Protein AF-A0A2V7F7T8-F1 (afdb_monomer_lite)

pLDDT: mean 94.72, std 6.36, range [65.44, 98.62]

Secondary structure (DSSP, 8-state):
-BPPSS--HHHIIIIIHHHHHHHHHHHT--GGG---EEEEEEEE-SSHHHHHHHHHHHHHHHHHHHTSGGGHHHHHTTT-TTHHHHHHHHHHTT-HHHHHHHS-HHHHHHHEEEE-TTTHHHHHHHHHTTT-SEEEEE------TT-THHHHHHHHHH-

Sequence (159 aa):
MHVHPFNSPKYLREYVQPAVNDGLRASGRKREDLTYVTSTFVVVGDTEQELAQNRQAVKQQIAFYASTRTYEPVLAAHGWQDLTPALHRKSIEGDWTGMANVITDEMVDTFAVTGTYETIGRKIQERYGGLLDRTSLYQPYQPGLDDPRLPRLIKEFNG

Foldseek 3Di:
DEDELQAFLLCLVPPVVVVVVVVCVVVVHDPVVDFYEYAHEEQEDPDPVSSVVQLLLLLLVNLVVLLDLVCLVRCVSVPRSVSNVVSVVCVVVVVSVVSSVVQDVVNCVRSHFYDYPVCRVVSCCVGQPVRGRYYHHDRSDDPDPPPPVVVVVVVVVVD

Radius of gyration: 17.86 Å; chains: 1; bounding box: 52×37×41 Å

Structure (mmCIF, N/CA/C/O backbone):
data_AF-A0A2V7F7T8-F1
#
_entry.id   AF-A0A2V7F7T8-F1
#
loop_
_atom_site.group_PDB
_atom_site.id
_atom_site.type_symbol
_atom_site.label_atom_id
_atom_site.label_alt_id
_atom_site.label_comp_id
_atom_site.label_asym_id
_atom_site.label_entity_id
_atom_site.label_seq_id
_atom_site.pdbx_PDB_ins_code
_atom_site.Cartn_x
_atom_site.Cartn_y
_atom_site.Cartn_z
_atom_site.occupancy
_atom_site.B_iso_or_equiv
_atom_site.auth_seq_id
_atom_site.auth_comp_id
_atom_site.auth_asym_id
_atom_site.auth_atom_id
_atom_site.pdbx_PDB_model_num
ATOM 1 N N . MET A 1 1 ? -3.797 -3.732 16.905 1.00 93.56 1 MET A N 1
ATOM 2 C CA . MET A 1 1 ? -3.907 -4.749 15.848 1.00 93.56 1 MET A CA 1
ATOM 3 C C . MET A 1 1 ? -3.143 -4.265 14.634 1.00 93.56 1 MET A C 1
ATOM 5 O O . MET A 1 1 ? -3.391 -3.155 14.176 1.00 93.56 1 MET A O 1
ATOM 9 N N . HIS A 1 2 ? -2.201 -5.070 14.154 1.00 96.00 2 HIS A N 1
ATOM 10 C CA . HIS A 1 2 ? -1.493 -4.773 12.916 1.00 96.00 2 HIS A CA 1
ATOM 11 C C . HIS A 1 2 ? -2.343 -5.211 11.717 1.00 96.00 2 HIS A C 1
ATOM 13 O O . HIS A 1 2 ? -2.817 -6.346 11.690 1.00 96.00 2 HIS A O 1
ATOM 19 N N . VAL A 1 3 ? -2.535 -4.318 10.751 1.00 96.50 3 VAL A N 1
ATOM 20 C CA . VAL A 1 3 ? -3.067 -4.628 9.422 1.00 96.50 3 VAL A CA 1
ATOM 21 C C . VAL A 1 3 ? -1.885 -4.679 8.467 1.00 96.50 3 VAL A C 1
ATOM 23 O O . VAL A 1 3 ? -1.005 -3.828 8.531 1.00 96.50 3 VAL A O 1
ATOM 26 N N . HIS A 1 4 ? -1.838 -5.695 7.610 1.00 97.44 4 HIS A N 1
ATOM 27 C CA . HIS A 1 4 ? -0.718 -5.864 6.693 1.00 97.44 4 HIS A CA 1
ATOM 28 C C . HIS A 1 4 ? -0.600 -4.665 5.720 1.00 97.44 4 HIS A C 1
ATOM 30 O O . HIS A 1 4 ? -1.633 -4.201 5.234 1.00 97.44 4 HIS A O 1
ATOM 36 N N . PRO A 1 5 ? 0.621 -4.196 5.379 1.00 97.12 5 PRO A N 1
ATOM 37 C CA . PRO A 1 5 ? 0.855 -3.066 4.467 1.00 97.12 5 PRO A CA 1
ATOM 38 C C . PRO A 1 5 ? 0.137 -3.154 3.124 1.00 97.12 5 PRO A C 1
ATOM 40 O O . PRO A 1 5 ? -0.344 -2.150 2.607 1.00 97.12 5 PRO A O 1
ATOM 43 N N . PHE A 1 6 ? 0.022 -4.367 2.581 1.00 98.06 6 PHE A N 1
ATOM 44 C CA . PHE A 1 6 ? -0.770 -4.625 1.385 1.00 98.06 6 PHE A CA 1
ATOM 45 C C . PHE A 1 6 ? -2.267 -4.644 1.723 1.00 98.06 6 PHE A C 1
ATOM 47 O O . PHE A 1 6 ? -2.871 -5.695 1.933 1.00 98.06 6 PHE A O 1
ATOM 54 N N . ASN A 1 7 ? -2.835 -3.446 1.839 1.00 98.00 7 ASN A N 1
ATOM 55 C CA . ASN A 1 7 ? -4.248 -3.178 2.067 1.00 98.00 7 ASN A CA 1
ATOM 56 C C . ASN A 1 7 ? -4.680 -1.936 1.270 1.00 98.00 7 ASN A C 1
ATOM 58 O O . ASN A 1 7 ? -3.880 -1.294 0.596 1.00 98.00 7 ASN A O 1
ATOM 62 N N . SER A 1 8 ? -5.961 -1.593 1.346 1.00 98.56 8 SER A N 1
ATOM 63 C CA . SER A 1 8 ? -6.508 -0.383 0.734 1.00 98.56 8 SER A CA 1
ATOM 64 C C . SER A 1 8 ? -7.644 0.176 1.593 1.00 98.56 8 SER A C 1
ATOM 66 O O . SER A 1 8 ? -8.264 -0.583 2.344 1.00 98.56 8 SER A O 1
ATOM 68 N N . PRO A 1 9 ? -8.011 1.462 1.441 1.00 98.50 9 PRO A N 1
ATOM 69 C CA . PRO A 1 9 ? -9.160 2.031 2.142 1.00 98.50 9 PRO A CA 1
ATOM 70 C C . PRO A 1 9 ? -10.464 1.250 1.929 1.00 98.50 9 PRO A C 1
ATOM 72 O O . PRO A 1 9 ? -11.240 1.086 2.869 1.00 98.50 9 PRO A O 1
ATOM 75 N N . LYS A 1 10 ? -10.697 0.735 0.712 1.00 98.56 10 LYS A N 1
ATOM 76 C CA . LYS A 1 10 ? -11.865 -0.099 0.394 1.00 98.56 10 LYS A CA 1
ATOM 77 C C . LYS A 1 10 ? -11.848 -1.399 1.200 1.00 98.56 10 LYS A C 1
ATOM 79 O O . LYS A 1 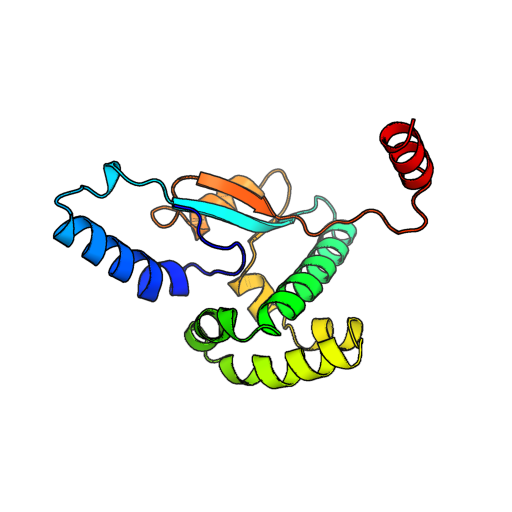10 ? -12.796 -1.669 1.928 1.00 98.56 10 LYS A O 1
ATOM 84 N N . TYR A 1 11 ? -10.740 -2.140 1.150 1.00 98.44 11 TYR A N 1
ATOM 85 C CA . TYR A 1 11 ? -10.593 -3.397 1.888 1.00 98.44 11 TYR A CA 1
ATOM 86 C C . TYR A 1 11 ? -10.717 -3.205 3.411 1.00 98.44 11 TYR A C 1
ATOM 88 O O . TYR A 1 11 ? -11.370 -3.993 4.095 1.00 98.44 11 TYR A O 1
ATOM 96 N N . LEU A 1 12 ? -10.144 -2.120 3.946 1.00 98.31 12 LEU A N 1
ATOM 97 C CA . LEU A 1 12 ? -10.266 -1.773 5.363 1.00 98.31 12 LEU A CA 1
ATOM 98 C C . LEU A 1 12 ? -11.728 -1.561 5.776 1.00 98.31 12 LEU A C 1
ATOM 100 O O . LEU A 1 12 ? -12.158 -2.119 6.784 1.00 98.31 12 LEU A O 1
ATOM 104 N N . ARG A 1 13 ? -12.486 -0.778 5.000 1.00 98.12 13 ARG A N 1
ATOM 105 C CA . ARG A 1 13 ? -13.895 -0.469 5.292 1.00 98.12 13 ARG A CA 1
ATOM 106 C C . ARG A 1 13 ? -14.820 -1.665 5.129 1.00 98.12 13 ARG A C 1
ATOM 108 O O . ARG A 1 13 ? -15.729 -1.831 5.930 1.00 98.12 13 ARG A O 1
ATOM 115 N N . GLU A 1 14 ? -14.617 -2.457 4.083 1.00 98.31 14 GLU A N 1
ATOM 116 C CA . GLU A 1 14 ? -15.580 -3.487 3.677 1.00 98.31 14 GLU A CA 1
ATOM 117 C C . GLU A 1 14 ? -15.316 -4.848 4.327 1.00 98.31 14 GLU A C 1
ATOM 119 O O . GLU A 1 14 ? -16.253 -5.621 4.498 1.00 98.31 14 GLU A O 1
ATOM 124 N N . TYR A 1 15 ? -14.075 -5.135 4.736 1.00 97.62 15 TYR A N 1
ATOM 125 C CA . TYR A 1 15 ? -13.700 -6.452 5.264 1.00 97.62 15 TYR A CA 1
ATOM 126 C C . TYR A 1 15 ? -13.102 -6.376 6.668 1.00 97.62 15 TYR A C 1
ATOM 128 O O . TYR A 1 15 ? -13.562 -7.067 7.577 1.00 97.62 15 TYR A O 1
ATOM 136 N N . VAL A 1 16 ? -12.095 -5.522 6.876 1.00 97.50 16 VAL A N 1
ATOM 137 C CA . VAL A 1 16 ? -11.348 -5.500 8.147 1.00 97.50 16 VAL A CA 1
ATOM 138 C C . VAL A 1 16 ? -12.186 -4.919 9.282 1.00 97.50 16 VAL A C 1
ATOM 140 O O . VAL A 1 16 ? -12.339 -5.556 10.322 1.00 97.50 16 VAL A O 1
ATOM 143 N N . GLN A 1 17 ? -12.737 -3.717 9.102 1.00 96.62 17 GLN A N 1
ATOM 144 C CA . GLN A 1 17 ? -13.504 -3.053 10.154 1.00 96.62 17 GLN A CA 1
ATOM 145 C C . GLN A 1 17 ? -14.768 -3.826 10.555 1.00 96.62 17 GLN A C 1
ATOM 147 O O . GLN A 1 17 ? -14.983 -3.959 11.759 1.00 96.62 17 GLN A O 1
ATOM 152 N N . PRO A 1 18 ? -15.574 -4.383 9.627 1.00 97.38 18 PRO A N 1
ATOM 153 C CA . PRO A 1 18 ? -16.722 -5.205 9.998 1.00 97.38 18 PRO A CA 1
ATOM 154 C C . PRO A 1 18 ? -16.325 -6.413 10.852 1.00 97.38 18 PRO A C 1
ATOM 156 O O . PRO A 1 18 ? -16.854 -6.575 11.949 1.00 97.38 18 PRO A O 1
ATOM 159 N N . ALA A 1 19 ? -15.319 -7.185 10.425 1.00 97.31 19 ALA A N 1
ATOM 160 C CA . ALA A 1 19 ? -14.860 -8.359 11.169 1.00 97.31 19 ALA A CA 1
ATOM 161 C C . ALA A 1 19 ? -14.355 -8.002 12.578 1.00 97.31 19 ALA A C 1
ATOM 163 O O . ALA A 1 19 ? -14.637 -8.695 13.557 1.00 97.31 19 ALA A O 1
ATOM 164 N N . VAL A 1 20 ? -13.636 -6.887 12.710 1.00 97.12 20 VAL A N 1
ATOM 165 C CA . VAL A 1 20 ? -13.176 -6.412 14.017 1.00 97.12 20 VAL A CA 1
ATOM 166 C C . VAL A 1 20 ? -14.328 -5.913 14.879 1.00 97.12 20 VAL A C 1
ATOM 168 O O . VAL A 1 20 ? -14.358 -6.208 16.072 1.00 97.12 20 VAL A O 1
ATOM 171 N N . ASN A 1 21 ? -15.285 -5.185 14.305 1.00 95.94 21 ASN A N 1
ATOM 172 C CA . ASN A 1 21 ? -16.458 -4.709 15.032 1.00 95.94 21 ASN A CA 1
ATOM 173 C C . ASN A 1 21 ? -17.282 -5.877 15.584 1.00 95.94 21 ASN A C 1
ATOM 175 O O . ASN A 1 21 ? -17.827 -5.767 16.681 1.00 95.94 21 ASN A O 1
ATOM 179 N N . ASP A 1 22 ? -17.357 -6.995 14.865 1.00 97.75 22 ASP A N 1
ATOM 180 C CA . ASP A 1 22 ? -18.011 -8.217 15.339 1.00 97.75 22 ASP A CA 1
ATOM 181 C C . ASP A 1 22 ? -17.277 -8.802 16.551 1.00 97.75 22 ASP A C 1
ATOM 183 O O . ASP A 1 22 ? -17.900 -9.086 17.576 1.00 97.75 22 ASP A O 1
ATOM 187 N N . GLY A 1 23 ? -15.944 -8.882 16.486 1.00 97.31 23 GLY A N 1
ATOM 188 C CA . GLY A 1 23 ? -15.111 -9.309 17.613 1.00 97.31 23 GLY A CA 1
ATOM 189 C C . GLY A 1 23 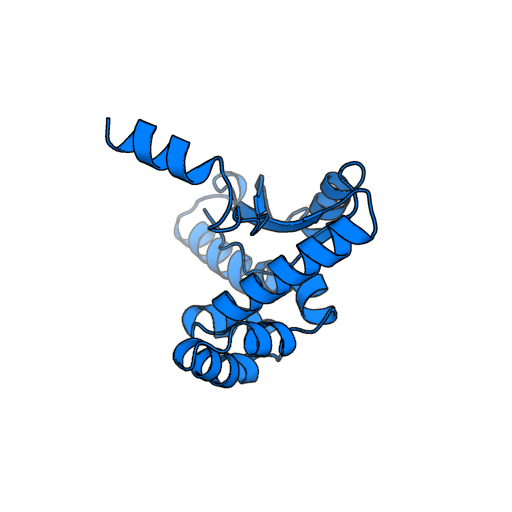? -15.202 -8.380 18.831 1.00 97.31 23 GLY A C 1
ATOM 190 O O . GLY A 1 23 ? -15.248 -8.845 19.972 1.00 97.31 23 GLY A O 1
ATOM 191 N N . LEU A 1 24 ? -15.279 -7.064 18.616 1.00 97.38 24 LEU A N 1
ATOM 192 C CA . LEU A 1 24 ? -15.483 -6.079 19.682 1.00 97.38 24 LEU A CA 1
ATOM 193 C C . LEU A 1 24 ? -16.840 -6.282 20.369 1.00 97.38 24 LEU A C 1
ATOM 195 O O . LEU A 1 24 ? -16.883 -6.389 21.594 1.00 97.38 24 LEU A O 1
ATOM 199 N N . ARG A 1 25 ? -17.927 -6.445 19.597 1.00 97.38 25 ARG A N 1
ATOM 200 C CA . ARG A 1 25 ? -19.263 -6.733 20.153 1.00 97.38 25 ARG A CA 1
ATOM 201 C C . ARG A 1 25 ? -19.282 -8.037 20.945 1.00 97.38 25 ARG A C 1
ATOM 203 O O . ARG A 1 25 ? -19.803 -8.054 22.055 1.00 97.38 25 ARG A O 1
ATOM 210 N N . ALA A 1 26 ? -18.682 -9.100 20.413 1.00 97.88 26 ALA A N 1
ATOM 211 C CA . ALA A 1 26 ? -18.631 -10.400 21.082 1.00 97.88 26 ALA A CA 1
ATOM 212 C C . ALA A 1 26 ? -17.815 -10.376 22.387 1.00 97.88 26 ALA A C 1
ATOM 214 O O . ALA A 1 26 ? -18.113 -11.123 23.313 1.00 97.88 26 ALA A O 1
ATOM 215 N N . SER A 1 27 ? -16.796 -9.516 22.472 1.00 97.56 27 SER A N 1
ATOM 216 C CA . SER A 1 27 ? -15.930 -9.389 23.652 1.00 97.56 27 SER A CA 1
ATOM 217 C C . SER A 1 27 ? -16.367 -8.309 24.647 1.00 97.56 27 SER A C 1
ATOM 219 O O . SER A 1 27 ? -15.737 -8.166 25.692 1.00 97.56 27 SER A O 1
ATOM 221 N N . GLY A 1 28 ? -17.408 -7.527 24.336 1.00 97.25 28 GLY A N 1
ATOM 222 C CA . GLY A 1 28 ? -17.834 -6.380 25.147 1.00 97.25 28 GLY A CA 1
ATOM 223 C C . GLY A 1 28 ? -16.837 -5.211 25.160 1.00 97.25 28 GLY A C 1
ATOM 224 O O . GLY A 1 28 ? -16.989 -4.287 25.958 1.00 97.25 28 GLY A O 1
ATOM 225 N N . ARG A 1 29 ? -15.818 -5.240 24.292 1.00 97.19 29 ARG A N 1
ATOM 226 C CA . ARG A 1 29 ? -14.824 -4.169 24.151 1.00 97.19 29 ARG A CA 1
ATOM 227 C C . ARG A 1 29 ? -15.346 -3.066 23.246 1.00 97.19 29 ARG A C 1
ATOM 229 O O . ARG A 1 29 ? -16.145 -3.296 22.338 1.00 97.19 29 ARG A O 1
ATOM 236 N N . LYS A 1 30 ? -14.843 -1.857 23.451 1.00 95.88 30 LYS A N 1
ATOM 237 C CA . LYS A 1 30 ? -15.170 -0.691 22.636 1.00 95.88 30 LYS A CA 1
ATOM 238 C C . LYS A 1 30 ? -14.131 -0.481 21.540 1.00 95.88 30 LYS A C 1
ATOM 240 O O . LYS A 1 30 ? -12.999 -0.953 21.616 1.00 95.88 30 LYS A O 1
ATOM 245 N N . ARG A 1 31 ? -14.499 0.300 20.522 1.00 94.12 31 ARG A N 1
ATOM 246 C CA . ARG A 1 31 ? -13.593 0.679 19.426 1.00 94.12 31 ARG A CA 1
ATOM 247 C C . ARG A 1 31 ? -12.338 1.407 19.923 1.00 94.12 31 ARG A C 1
ATOM 249 O O . ARG A 1 31 ? -11.271 1.186 19.358 1.00 94.12 31 ARG A O 1
ATOM 256 N N . GLU A 1 32 ? -12.471 2.225 20.965 1.00 94.69 32 GLU A N 1
ATOM 257 C CA . GLU A 1 32 ? -11.378 2.964 21.620 1.00 94.69 32 GLU A CA 1
ATOM 258 C C . GLU A 1 32 ? -10.339 2.056 22.300 1.00 94.69 32 GLU A C 1
ATOM 260 O O . GLU A 1 32 ? -9.181 2.442 22.425 1.00 94.69 32 GLU A O 1
ATOM 265 N N . ASP A 1 33 ? -10.702 0.811 22.630 1.00 95.06 33 ASP A N 1
ATOM 266 C CA . ASP A 1 33 ? -9.788 -0.168 23.231 1.00 95.06 33 ASP A CA 1
ATOM 267 C C . ASP A 1 33 ? -8.849 -0.821 22.202 1.00 95.06 33 ASP A C 1
ATOM 269 O O . ASP A 1 33 ? -8.070 -1.719 22.543 1.00 95.06 33 ASP A O 1
ATOM 273 N N . LEU A 1 34 ? -8.957 -0.451 20.924 1.00 95.38 34 LEU A N 1
ATOM 274 C CA . LEU A 1 34 ? -8.197 -1.034 19.826 1.00 95.38 34 LEU A CA 1
ATOM 275 C C . LEU A 1 34 ? -7.478 0.052 19.026 1.00 95.38 34 LEU A C 1
ATOM 277 O O . LEU A 1 34 ? -8.052 1.073 18.677 1.00 95.38 34 LEU A O 1
ATOM 281 N N . THR A 1 35 ? -6.230 -0.216 18.657 1.00 96.94 35 THR A N 1
ATOM 282 C CA . THR A 1 35 ? -5.461 0.630 17.736 1.00 96.94 35 THR A CA 1
ATOM 283 C C . THR A 1 35 ? -5.191 -0.131 16.443 1.00 96.94 35 THR A C 1
ATOM 285 O O . THR A 1 35 ? -4.520 -1.166 16.484 1.00 96.94 35 THR A O 1
ATOM 288 N N . TYR A 1 36 ? -5.670 0.356 15.302 1.00 97.56 36 TYR A N 1
ATOM 289 C CA . TYR A 1 36 ? -5.248 -0.100 13.978 1.00 97.56 36 TYR A CA 1
ATOM 290 C C . TYR A 1 36 ? -3.905 0.515 13.609 1.00 97.56 36 TYR A C 1
ATOM 292 O O . TYR A 1 36 ? -3.738 1.736 13.638 1.00 97.56 36 TYR A O 1
ATOM 300 N N . VAL A 1 37 ? -2.956 -0.338 13.239 1.00 97.69 37 VAL A N 1
ATOM 301 C CA . VAL A 1 37 ? -1.609 0.072 12.836 1.00 97.69 37 VAL A CA 1
ATOM 302 C C . VAL A 1 37 ? -1.236 -0.634 11.540 1.00 97.69 37 VAL A C 1
ATOM 304 O O . VAL A 1 37 ? -1.464 -1.833 11.428 1.00 97.69 37 VAL A O 1
ATOM 307 N N . THR A 1 38 ? -0.631 0.073 10.592 1.00 97.19 38 THR A N 1
ATOM 308 C CA . THR A 1 38 ? -0.008 -0.517 9.392 1.00 97.19 38 THR A CA 1
ATOM 309 C C . THR A 1 38 ? 1.302 0.204 9.089 1.00 97.19 38 THR A C 1
ATOM 311 O O . THR A 1 38 ? 1.543 1.303 9.588 1.00 97.19 38 THR A O 1
ATOM 314 N N . SER A 1 39 ? 2.119 -0.365 8.214 1.00 96.88 39 SER A N 1
ATOM 315 C CA . SER A 1 39 ? 3.088 0.422 7.449 1.00 96.88 39 SER A CA 1
ATOM 316 C C . SER A 1 39 ? 2.439 0.765 6.107 1.00 96.88 39 SER A C 1
ATOM 318 O O . SER A 1 39 ? 1.999 -0.136 5.399 1.00 96.88 39 SER A O 1
ATOM 320 N N . THR A 1 40 ? 2.290 2.045 5.776 1.00 97.56 40 THR A N 1
ATOM 321 C CA . THR A 1 40 ? 1.620 2.484 4.541 1.00 97.56 40 THR A CA 1
ATOM 322 C C . THR A 1 40 ? 2.617 2.487 3.395 1.00 97.56 40 THR A C 1
ATOM 324 O O . THR A 1 40 ? 3.664 3.122 3.518 1.00 97.56 40 THR A O 1
ATOM 327 N N . PHE A 1 41 ? 2.300 1.832 2.274 1.00 98.00 41 PHE A N 1
ATOM 328 C CA . PHE A 1 41 ? 3.106 1.995 1.067 1.00 98.00 41 PHE A CA 1
ATOM 329 C C . PHE A 1 41 ? 3.133 3.449 0.632 1.00 98.00 41 PHE A C 1
ATOM 331 O O . PHE A 1 41 ? 2.086 4.079 0.461 1.00 98.00 41 PHE A O 1
ATOM 338 N N . VAL A 1 42 ? 4.340 3.964 0.421 1.00 97.25 42 VAL A N 1
ATOM 339 C CA . VAL A 1 42 ? 4.532 5.322 -0.070 1.00 97.25 42 VAL A CA 1
ATOM 340 C C . VAL A 1 42 ? 5.455 5.357 -1.273 1.00 97.25 42 VAL A C 1
ATOM 342 O O . VAL A 1 42 ? 6.516 4.738 -1.290 1.00 97.25 42 VAL A O 1
ATOM 345 N N . VAL A 1 43 ? 5.045 6.139 -2.263 1.00 97.38 43 VAL A N 1
ATOM 346 C CA . VAL A 1 43 ? 5.902 6.628 -3.339 1.00 97.38 43 VAL A CA 1
ATOM 347 C C . VAL A 1 43 ? 6.261 8.061 -2.959 1.00 97.38 43 VAL A C 1
ATOM 349 O O . VAL A 1 43 ? 5.534 9.000 -3.284 1.00 97.38 43 VAL A O 1
ATOM 352 N N . VAL A 1 44 ? 7.326 8.215 -2.172 1.00 95.06 44 VAL A N 1
ATOM 353 C CA . VAL A 1 44 ? 7.752 9.520 -1.652 1.00 95.06 44 VAL A CA 1
ATOM 354 C C . VAL A 1 44 ? 9.027 9.996 -2.335 1.00 95.06 44 VAL A C 1
ATOM 356 O O . VAL A 1 44 ? 9.932 9.197 -2.539 1.00 95.06 44 VAL A O 1
ATOM 359 N N . GLY A 1 45 ? 9.103 11.268 -2.704 1.00 93.12 45 GLY A N 1
ATOM 360 C CA . GLY A 1 45 ? 10.285 11.865 -3.328 1.00 93.12 45 GLY A CA 1
ATOM 361 C C . GLY A 1 45 ? 10.060 13.343 -3.617 1.00 93.12 45 GLY A C 1
ATOM 362 O O . GLY A 1 45 ? 8.929 13.741 -3.896 1.00 93.12 45 GLY A O 1
ATOM 363 N N . ASP A 1 46 ? 11.119 14.143 -3.543 1.00 92.50 46 ASP A N 1
ATOM 364 C CA . ASP A 1 46 ? 11.081 15.589 -3.803 1.00 92.50 46 ASP A CA 1
ATOM 365 C C . ASP A 1 46 ? 11.490 15.923 -5.250 1.00 92.50 46 ASP A C 1
ATOM 367 O O . ASP A 1 46 ? 11.397 17.071 -5.685 1.00 92.50 46 ASP A O 1
ATOM 371 N N . THR A 1 47 ? 11.892 14.910 -6.026 1.00 93.19 47 THR A N 1
ATOM 372 C CA . THR A 1 47 ? 12.167 15.015 -7.466 1.00 93.19 47 THR A CA 1
ATOM 373 C C . THR A 1 47 ? 11.401 13.965 -8.270 1.00 93.19 47 THR A C 1
ATOM 375 O O . THR A 1 47 ? 11.086 12.881 -7.776 1.00 93.19 47 THR A O 1
ATOM 378 N N . GLU A 1 48 ? 11.162 14.243 -9.554 1.00 95.12 48 GLU A N 1
ATOM 379 C CA . GLU A 1 48 ? 10.547 13.277 -10.479 1.00 95.12 48 GLU A CA 1
ATOM 380 C C . GLU A 1 48 ? 11.351 11.974 -10.591 1.00 95.12 48 GLU A C 1
ATOM 382 O O . GLU A 1 48 ? 10.783 10.889 -10.705 1.00 95.12 48 GLU A O 1
ATOM 387 N N . GLN A 1 49 ? 12.681 12.062 -10.506 1.00 93.00 49 GLN A N 1
ATOM 388 C CA . GLN A 1 49 ? 13.550 10.890 -10.534 1.00 93.00 49 GLN A CA 1
ATOM 389 C C . GLN A 1 49 ? 13.324 9.995 -9.309 1.00 93.00 49 GLN A C 1
ATOM 391 O O . GLN A 1 49 ? 13.179 8.781 -9.459 1.00 93.00 49 GLN A O 1
ATOM 396 N N . GLU A 1 50 ? 13.264 10.578 -8.110 1.00 90.62 50 GLU A N 1
ATOM 397 C CA . GLU A 1 50 ? 12.985 9.837 -6.875 1.00 90.62 50 GLU A CA 1
ATOM 398 C C . GLU A 1 50 ? 11.586 9.218 -6.897 1.00 90.62 50 GLU A C 1
ATOM 400 O O . GLU A 1 50 ? 11.418 8.050 -6.544 1.00 90.62 50 GLU A O 1
ATOM 405 N N . LEU A 1 51 ? 10.583 9.970 -7.360 1.00 94.69 51 LEU A N 1
ATOM 406 C CA . LEU A 1 51 ? 9.214 9.474 -7.497 1.00 94.69 51 LEU A CA 1
ATOM 407 C C . LEU A 1 51 ? 9.141 8.293 -8.469 1.00 94.69 51 LEU A C 1
ATOM 409 O O . LEU A 1 51 ? 8.511 7.283 -8.150 1.00 94.69 51 LEU A O 1
ATOM 413 N N . ALA A 1 52 ? 9.813 8.374 -9.619 1.00 94.75 52 ALA A N 1
ATOM 414 C CA . ALA A 1 52 ? 9.861 7.287 -10.594 1.00 94.75 52 ALA A CA 1
ATOM 415 C C . ALA A 1 52 ? 10.546 6.031 -10.027 1.00 94.75 52 ALA A C 1
ATOM 417 O O . ALA A 1 52 ? 10.016 4.923 -10.154 1.00 94.75 52 ALA A O 1
ATOM 418 N N . GLN A 1 53 ? 11.689 6.195 -9.353 1.00 92.62 53 GLN A N 1
ATOM 419 C CA . GLN A 1 53 ? 12.420 5.092 -8.721 1.00 92.62 53 GLN A CA 1
ATOM 420 C C . GLN A 1 53 ? 11.589 4.419 -7.621 1.00 92.62 53 GLN A C 1
ATOM 422 O O . GLN A 1 53 ? 11.420 3.197 -7.623 1.00 92.62 53 GLN A O 1
ATOM 427 N N . ASN A 1 54 ? 11.003 5.208 -6.720 1.00 94.38 54 ASN A N 1
ATOM 428 C CA . ASN A 1 54 ? 10.196 4.681 -5.622 1.00 94.38 54 ASN A CA 1
ATOM 429 C C . ASN A 1 54 ? 8.884 4.065 -6.113 1.00 94.38 54 ASN A C 1
ATOM 431 O O . ASN A 1 54 ? 8.446 3.052 -5.567 1.00 94.38 54 ASN A O 1
ATOM 435 N N . ARG A 1 55 ? 8.282 4.594 -7.186 1.00 96.50 55 ARG A N 1
ATOM 436 C CA . ARG A 1 55 ? 7.106 3.981 -7.819 1.00 96.50 55 ARG A CA 1
ATOM 437 C C . ARG A 1 55 ? 7.433 2.595 -8.350 1.00 96.50 55 ARG A C 1
ATOM 439 O O . ARG A 1 55 ? 6.653 1.670 -8.134 1.00 96.50 55 ARG A O 1
ATOM 446 N N . GLN A 1 56 ? 8.587 2.429 -8.991 1.00 95.25 56 GLN A N 1
ATOM 447 C CA . GLN A 1 56 ? 9.000 1.126 -9.503 1.00 95.25 56 GLN A CA 1
ATOM 448 C C . GLN A 1 56 ? 9.271 0.116 -8.381 1.00 95.25 56 GLN A C 1
ATOM 450 O O . GLN A 1 56 ? 8.842 -1.036 -8.475 1.00 95.25 56 GLN A O 1
ATOM 455 N N . ALA A 1 57 ? 9.910 0.548 -7.292 1.00 94.38 57 ALA A N 1
ATOM 456 C CA . ALA A 1 57 ? 10.118 -0.301 -6.121 1.00 94.38 57 ALA A CA 1
ATOM 457 C C . ALA A 1 57 ? 8.780 -0.725 -5.479 1.00 94.38 57 ALA A C 1
ATOM 459 O O . ALA A 1 57 ? 8.590 -1.888 -5.120 1.00 94.38 57 ALA A O 1
ATOM 460 N N . VAL A 1 58 ? 7.804 0.187 -5.400 1.00 97.12 58 VAL A N 1
ATOM 461 C CA . VAL A 1 58 ? 6.448 -0.128 -4.922 1.00 97.12 58 VAL A CA 1
ATOM 462 C C . VAL A 1 58 ? 5.722 -1.092 -5.865 1.00 97.12 58 VAL A C 1
ATOM 464 O O . VAL A 1 58 ? 5.086 -2.024 -5.374 1.00 97.12 58 VAL A O 1
ATOM 467 N N . LYS A 1 59 ? 5.851 -0.955 -7.195 1.00 97.44 59 LYS A N 1
ATOM 468 C CA . LYS A 1 59 ? 5.299 -1.933 -8.158 1.00 97.44 59 LYS A CA 1
ATOM 469 C C . LYS A 1 59 ? 5.834 -3.337 -7.905 1.00 97.44 59 LYS A C 1
ATOM 471 O O . LYS A 1 59 ? 5.050 -4.279 -7.828 1.00 97.44 59 LYS A O 1
ATOM 476 N N . GLN A 1 60 ? 7.146 -3.475 -7.726 1.00 96.12 60 GLN A N 1
ATOM 477 C CA . GLN A 1 60 ? 7.775 -4.763 -7.416 1.00 96.12 60 GLN A CA 1
ATOM 478 C C . GLN A 1 60 ? 7.238 -5.351 -6.109 1.00 96.12 60 GLN A C 1
ATOM 480 O O . GLN A 1 60 ? 6.856 -6.521 -6.065 1.00 96.12 60 GLN A O 1
ATOM 485 N N . GLN A 1 61 ? 7.134 -4.532 -5.062 1.00 97.31 61 GLN A N 1
ATOM 486 C CA . GLN A 1 61 ? 6.653 -4.988 -3.762 1.00 97.31 61 GLN A CA 1
ATOM 487 C C . GLN A 1 61 ? 5.167 -5.387 -3.780 1.00 97.31 61 GLN A C 1
ATOM 489 O O . GLN A 1 61 ? 4.791 -6.388 -3.165 1.00 97.31 61 GLN A O 1
ATOM 494 N N . ILE A 1 62 ? 4.322 -4.640 -4.500 1.00 98.19 62 ILE A N 1
ATOM 495 C CA . ILE A 1 62 ? 2.917 -5.002 -4.731 1.00 98.19 62 ILE A CA 1
ATOM 496 C C . ILE A 1 62 ? 2.843 -6.323 -5.492 1.00 98.19 62 ILE A C 1
ATOM 498 O O . ILE A 1 62 ? 2.108 -7.210 -5.071 1.00 98.19 62 ILE A O 1
ATOM 502 N N . ALA A 1 63 ? 3.623 -6.485 -6.564 1.00 98.06 63 ALA A N 1
ATOM 503 C CA . ALA A 1 63 ? 3.630 -7.705 -7.365 1.00 98.06 63 ALA A CA 1
ATOM 504 C C . ALA A 1 63 ? 4.012 -8.938 -6.536 1.00 98.06 63 ALA A C 1
ATOM 506 O O . ALA A 1 63 ? 3.383 -9.987 -6.667 1.00 98.06 63 ALA A O 1
ATOM 507 N N . PHE A 1 64 ? 5.000 -8.798 -5.648 1.00 97.12 64 PHE A N 1
ATOM 508 C CA . PHE A 1 64 ? 5.410 -9.849 -4.717 1.00 97.12 64 PHE A CA 1
ATOM 509 C C . PHE A 1 64 ? 4.295 -10.240 -3.738 1.00 97.12 64 PHE A C 1
ATOM 511 O O . PHE A 1 64 ? 4.022 -11.422 -3.542 1.00 97.12 64 PHE A O 1
ATOM 518 N N . TYR A 1 65 ? 3.606 -9.276 -3.122 1.00 98.06 65 TYR A N 1
ATOM 519 C CA . TYR A 1 65 ? 2.489 -9.630 -2.242 1.00 98.06 65 TYR A CA 1
ATOM 520 C C . TYR A 1 65 ? 1.314 -10.214 -3.033 1.00 98.06 65 TYR A C 1
ATOM 522 O O . TYR A 1 65 ? 0.757 -11.238 -2.647 1.00 98.06 65 TYR A O 1
ATOM 530 N N . ALA A 1 66 ? 0.988 -9.639 -4.186 1.00 98.19 66 ALA A N 1
ATOM 531 C CA . ALA A 1 66 ? -0.077 -10.115 -5.060 1.00 98.19 66 ALA A CA 1
ATOM 532 C C . ALA A 1 66 ? 0.179 -11.524 -5.639 1.00 98.19 66 ALA A C 1
ATOM 534 O O . ALA A 1 66 ? -0.777 -12.200 -6.017 1.00 98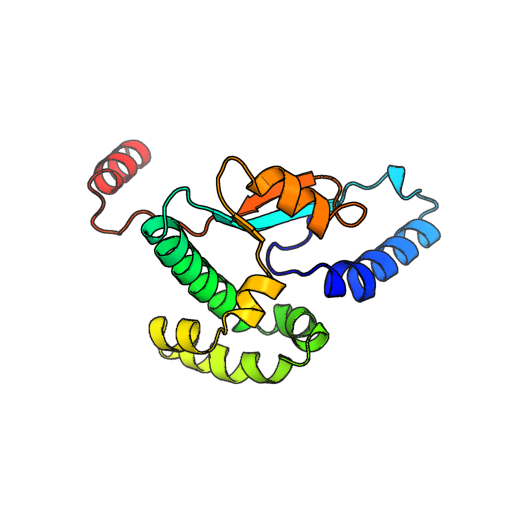.19 66 ALA A O 1
ATOM 535 N N . SER A 1 67 ? 1.427 -12.011 -5.649 1.00 98.06 67 SER A N 1
ATOM 536 C CA . SER A 1 67 ? 1.784 -13.381 -6.053 1.00 98.06 67 SER A CA 1
ATOM 537 C C . SER A 1 67 ? 1.519 -14.444 -4.979 1.00 98.06 67 SER A C 1
ATOM 539 O O . SER A 1 67 ? 1.724 -15.636 -5.225 1.00 98.06 67 SER A O 1
ATOM 541 N N . THR A 1 68 ? 1.089 -14.042 -3.780 1.00 97.25 68 THR A N 1
ATOM 542 C CA . THR A 1 68 ? 0.810 -14.947 -2.660 1.00 97.25 68 THR A CA 1
ATOM 543 C C . THR A 1 68 ? -0.695 -15.062 -2.429 1.00 97.25 68 THR A C 1
ATOM 545 O O . THR A 1 68 ? -1.364 -14.072 -2.137 1.00 97.25 68 THR A O 1
ATOM 548 N N . ARG A 1 69 ? -1.221 -16.295 -2.477 1.00 95.94 69 ARG A N 1
ATOM 549 C CA . ARG A 1 69 ? -2.661 -16.608 -2.368 1.00 95.94 69 ARG A CA 1
ATOM 550 C C . ARG A 1 69 ? -3.365 -15.954 -1.174 1.00 95.94 69 ARG A C 1
ATOM 552 O O . ARG A 1 69 ? -4.518 -15.561 -1.281 1.00 95.94 69 ARG A O 1
ATOM 559 N N . THR A 1 70 ? -2.676 -15.794 -0.046 1.00 96.88 70 THR A N 1
ATOM 560 C CA . THR A 1 70 ? -3.224 -15.151 1.161 1.00 96.88 70 THR A CA 1
ATOM 561 C C . THR A 1 70 ? -3.715 -13.717 0.921 1.00 96.88 70 THR A C 1
ATOM 563 O O . THR A 1 70 ? -4.601 -13.260 1.639 1.00 96.88 70 THR A O 1
ATOM 566 N N . TYR A 1 71 ? -3.182 -13.008 -0.081 1.00 97.81 71 TYR A N 1
ATOM 567 C CA . TYR A 1 71 ? -3.576 -11.631 -0.398 1.00 97.81 71 TYR A CA 1
ATOM 568 C C . TYR A 1 71 ? -4.601 -11.510 -1.529 1.00 97.81 71 TYR A C 1
ATOM 570 O O . TYR A 1 71 ? -5.042 -10.400 -1.824 1.00 97.81 71 TYR A O 1
ATOM 578 N N . GLU A 1 72 ? -5.031 -12.620 -2.128 1.00 97.88 72 GLU A N 1
ATOM 579 C CA . GLU A 1 72 ? -6.068 -12.626 -3.165 1.00 97.88 72 GLU A CA 1
ATOM 580 C C . GLU A 1 72 ? -7.345 -11.869 -2.741 1.00 97.88 72 GLU A C 1
ATOM 582 O O . GLU A 1 72 ? -7.830 -11.076 -3.544 1.00 97.88 72 GLU A O 1
ATOM 587 N N . PRO A 1 73 ? -7.853 -11.957 -1.487 1.00 98.06 73 PRO A N 1
ATOM 588 C CA . PRO A 1 73 ? -9.022 -11.174 -1.070 1.00 98.06 73 PRO A CA 1
ATOM 589 C C . PRO A 1 73 ? -8.832 -9.652 -1.154 1.00 98.06 73 PRO A C 1
ATOM 591 O O . PRO A 1 73 ? -9.791 -8.921 -1.400 1.00 98.06 73 PRO A O 1
ATOM 594 N N . VAL A 1 74 ? -7.600 -9.159 -0.976 1.00 98.44 74 VAL A N 1
ATOM 595 C CA . VAL A 1 74 ? -7.283 -7.726 -1.103 1.00 98.44 74 VAL A CA 1
ATOM 596 C C . VAL A 1 74 ? -7.397 -7.286 -2.561 1.00 98.44 74 VAL A C 1
ATOM 598 O O . VAL A 1 74 ? -7.906 -6.201 -2.827 1.00 98.44 74 VAL A O 1
ATOM 601 N N . LEU A 1 75 ? -6.965 -8.132 -3.499 1.00 98.56 75 LEU A N 1
ATOM 602 C CA . LEU A 1 75 ? -7.112 -7.903 -4.938 1.00 98.56 75 LEU A CA 1
ATOM 603 C C . LEU A 1 75 ? -8.565 -8.065 -5.393 1.00 98.56 75 LEU A C 1
ATOM 605 O O . LEU A 1 75 ? -9.059 -7.251 -6.169 1.00 98.56 75 LEU A O 1
ATOM 609 N N . ALA A 1 76 ? -9.265 -9.078 -4.879 1.00 98.38 76 ALA A N 1
ATOM 610 C CA . ALA A 1 76 ? -10.664 -9.357 -5.183 1.00 98.38 76 ALA A CA 1
ATOM 611 C C . ALA A 1 76 ? -11.581 -8.186 -4.811 1.00 98.38 76 ALA A C 1
ATOM 613 O O . ALA A 1 76 ? -12.518 -7.882 -5.546 1.00 98.38 76 ALA A O 1
ATOM 614 N N . ALA A 1 77 ? -11.268 -7.465 -3.727 1.00 98.50 77 ALA A N 1
ATOM 615 C CA . ALA A 1 77 ? -11.974 -6.238 -3.361 1.00 98.50 77 ALA A CA 1
ATOM 616 C C . ALA A 1 77 ? -11.951 -5.174 -4.477 1.00 98.50 77 ALA A C 1
ATOM 618 O O . ALA A 1 77 ? -12.816 -4.307 -4.496 1.00 98.50 77 ALA A O 1
ATOM 619 N N . HIS A 1 78 ? -11.005 -5.243 -5.416 1.00 98.56 78 HIS A N 1
ATOM 620 C CA . HIS A 1 78 ? -10.889 -4.338 -6.567 1.00 98.56 78 HIS A CA 1
ATOM 621 C C . HIS A 1 78 ? -11.122 -5.036 -7.915 1.00 98.56 78 HIS A C 1
ATOM 623 O O . HIS A 1 78 ? -10.901 -4.432 -8.958 1.00 98.56 78 HIS A O 1
ATOM 629 N N . GLY A 1 79 ? -11.570 -6.297 -7.918 1.00 98.31 79 GLY A N 1
ATOM 630 C CA . GLY A 1 79 ? -11.783 -7.074 -9.144 1.00 98.31 79 GLY A CA 1
ATOM 631 C C . GLY A 1 79 ? -10.497 -7.578 -9.811 1.00 98.31 79 GLY A C 1
ATOM 632 O O . GLY A 1 79 ? -10.501 -7.866 -11.005 1.00 98.31 79 GLY A O 1
ATOM 633 N N . TRP A 1 80 ? -9.390 -7.673 -9.066 1.00 98.62 80 TRP A N 1
ATOM 634 C CA . TRP A 1 80 ? -8.063 -8.050 -9.579 1.00 98.62 80 TRP A CA 1
ATOM 635 C C . TRP A 1 80 ? -7.585 -9.438 -9.127 1.00 98.62 80 TRP A C 1
ATOM 637 O O . TRP A 1 80 ? -6.395 -9.744 -9.211 1.00 98.62 80 TRP A O 1
ATOM 647 N N . GLN A 1 81 ? -8.484 -10.286 -8.627 1.00 97.94 81 GLN A N 1
ATOM 648 C CA . GLN A 1 81 ? -8.159 -11.627 -8.120 1.00 97.94 81 GLN A CA 1
ATOM 649 C C . GLN A 1 81 ? -7.404 -12.504 -9.134 1.00 97.94 81 GLN A C 1
ATOM 651 O O . GLN A 1 81 ? -6.502 -13.254 -8.763 1.00 97.94 81 GLN A O 1
ATOM 656 N N . ASP A 1 82 ? -7.701 -12.352 -10.426 1.00 97.00 82 ASP A N 1
ATOM 657 C CA . ASP A 1 82 ? -7.138 -13.188 -11.492 1.00 97.00 82 ASP A CA 1
ATOM 658 C C . ASP A 1 82 ? -5.647 -12.908 -11.768 1.00 97.00 82 ASP A C 1
ATOM 660 O O . ASP A 1 82 ? -4.993 -13.643 -12.510 1.00 97.00 82 ASP A O 1
ATOM 664 N N . LEU A 1 83 ? -5.070 -11.874 -11.142 1.00 97.62 83 LEU A N 1
ATOM 665 C CA . LEU A 1 83 ? -3.640 -11.573 -11.241 1.00 97.62 83 LEU A CA 1
ATOM 666 C C . LEU A 1 83 ? -2.776 -12.527 -10.415 1.00 97.62 83 LEU A C 1
ATOM 668 O O . LEU A 1 83 ? -1.632 -12.790 -10.796 1.00 97.62 83 LEU A O 1
ATOM 672 N N . THR A 1 84 ? -3.291 -13.052 -9.298 1.00 98.06 84 THR A N 1
ATOM 673 C CA . THR A 1 84 ? -2.494 -13.858 -8.361 1.00 98.06 84 THR A CA 1
ATOM 674 C C . THR A 1 84 ? -1.863 -15.087 -9.020 1.00 98.06 84 THR A C 1
ATOM 676 O O . THR A 1 84 ? -0.651 -15.255 -8.869 1.00 98.06 84 THR A O 1
ATOM 679 N N . PRO A 1 85 ? -2.584 -15.914 -9.806 1.00 97.44 85 PRO A N 1
ATOM 680 C CA . PRO A 1 85 ? -1.976 -17.061 -10.483 1.00 97.44 85 PRO A CA 1
ATOM 681 C C . PRO A 1 85 ? -0.860 -16.667 -11.462 1.00 97.44 85 PRO A C 1
ATOM 683 O O . PRO A 1 85 ? 0.187 -17.316 -11.512 1.00 97.44 85 PRO A O 1
ATOM 686 N N . ALA A 1 86 ? -1.056 -15.583 -12.221 1.00 97.00 86 ALA A N 1
ATOM 687 C CA . ALA A 1 86 ? -0.075 -15.104 -13.192 1.00 97.00 86 ALA A CA 1
ATOM 688 C C . ALA A 1 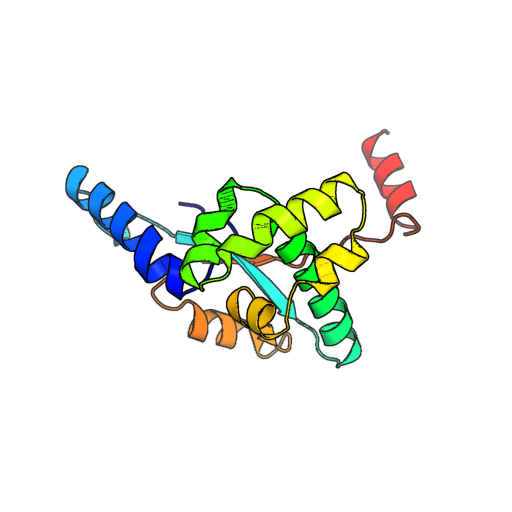86 ? 1.195 -14.575 -12.507 1.00 97.00 86 ALA A C 1
ATOM 690 O O . ALA A 1 86 ? 2.307 -14.909 -12.922 1.00 97.00 86 ALA A O 1
ATOM 691 N N . LEU A 1 87 ? 1.033 -13.796 -11.436 1.00 98.19 87 LEU A N 1
ATOM 692 C CA . LEU A 1 87 ? 2.135 -13.271 -10.631 1.00 98.19 87 LEU A CA 1
ATOM 693 C C . LEU A 1 87 ? 2.876 -14.379 -9.877 1.00 98.19 87 LEU A C 1
ATOM 695 O O . LEU A 1 87 ? 4.104 -14.362 -9.818 1.00 98.19 87 LEU A O 1
ATOM 699 N N . HIS A 1 88 ? 2.153 -15.366 -9.344 1.00 98.06 88 HIS A N 1
ATOM 700 C CA . HIS A 1 88 ? 2.739 -16.526 -8.670 1.00 98.06 88 HIS A CA 1
ATOM 701 C C . HIS A 1 88 ? 3.659 -17.318 -9.598 1.00 98.06 88 HIS A C 1
ATOM 703 O O . HIS A 1 88 ? 4.798 -17.617 -9.242 1.00 98.06 88 HIS A O 1
ATOM 709 N N . ARG A 1 89 ? 3.198 -17.596 -10.822 1.00 98.00 89 ARG A N 1
ATOM 710 C CA . ARG A 1 89 ? 4.005 -18.283 -11.832 1.00 98.00 89 ARG A CA 1
ATOM 711 C C . ARG A 1 89 ? 5.300 -17.526 -12.139 1.00 98.00 89 ARG A C 1
ATOM 713 O O . ARG A 1 89 ? 6.371 -18.118 -12.075 1.00 98.00 89 ARG A O 1
ATOM 720 N N . LYS A 1 90 ? 5.212 -16.217 -12.392 1.00 97.88 90 LYS A N 1
ATOM 721 C CA . LYS A 1 90 ? 6.388 -15.372 -12.660 1.00 97.88 90 LYS A CA 1
ATOM 722 C C . LYS A 1 90 ? 7.375 -15.333 -11.491 1.00 97.88 90 LYS A C 1
ATOM 724 O O . LYS A 1 90 ? 8.579 -15.341 -11.715 1.00 97.88 90 LYS A O 1
ATOM 729 N N . SER A 1 91 ? 6.873 -15.339 -10.254 1.00 95.81 91 SER A N 1
ATOM 730 C CA . SER A 1 91 ? 7.705 -15.419 -9.048 1.00 95.81 91 SER A CA 1
ATOM 731 C C . SER A 1 91 ? 8.526 -16.709 -9.000 1.00 95.81 91 SER A C 1
ATOM 733 O O . SER A 1 91 ? 9.716 -16.648 -8.702 1.00 95.81 91 SER A O 1
ATOM 735 N N . ILE A 1 92 ? 7.920 -17.858 -9.319 1.00 96.88 92 ILE A N 1
ATOM 736 C CA . ILE A 1 92 ? 8.625 -19.151 -9.364 1.00 96.88 92 ILE A CA 1
ATOM 737 C C . ILE A 1 92 ? 9.643 -19.185 -10.513 1.00 96.88 92 ILE A C 1
ATOM 739 O O . ILE A 1 92 ? 10.725 -19.743 -10.360 1.00 96.88 92 ILE A O 1
ATOM 743 N N . GLU A 1 93 ? 9.317 -18.560 -11.646 1.00 97.00 93 GLU A N 1
ATOM 744 C CA . GLU A 1 93 ? 10.207 -18.412 -12.807 1.00 97.00 93 GLU A CA 1
ATOM 745 C C . GLU A 1 93 ? 11.357 -17.406 -12.563 1.00 97.00 93 GLU A C 1
ATOM 747 O O . GLU A 1 93 ? 12.273 -17.315 -13.378 1.00 97.00 93 GLU A O 1
ATOM 752 N N . GLY A 1 94 ? 11.331 -16.645 -11.459 1.00 94.81 94 GLY A N 1
ATOM 753 C CA . GLY A 1 94 ? 12.310 -15.593 -11.163 1.00 94.81 94 GLY A CA 1
ATOM 754 C C . GLY A 1 94 ? 12.167 -14.331 -12.028 1.00 94.81 94 GLY A C 1
ATOM 755 O O . GLY A 1 94 ? 13.070 -13.494 -12.047 1.00 94.81 94 GLY A O 1
ATOM 756 N N . ASP A 1 95 ? 11.044 -14.167 -12.735 1.00 96.56 95 ASP A N 1
ATOM 757 C CA . ASP A 1 95 ? 10.750 -13.034 -13.622 1.00 96.56 95 ASP A CA 1
ATOM 758 C C . ASP A 1 95 ? 10.268 -11.801 -12.833 1.00 96.56 95 ASP A C 1
ATOM 760 O O . ASP A 1 95 ? 9.125 -11.350 -12.947 1.00 96.56 95 ASP A O 1
ATOM 764 N N . TRP A 1 96 ? 11.148 -11.240 -12.000 1.00 91.94 96 TRP A N 1
ATOM 765 C CA . TRP A 1 96 ? 10.837 -10.090 -11.140 1.00 91.94 96 TRP A CA 1
ATOM 766 C C . TRP A 1 96 ? 10.439 -8.836 -11.927 1.00 91.94 96 TRP A C 1
ATOM 768 O O . TRP A 1 96 ? 9.527 -8.104 -11.535 1.00 91.94 96 TRP A O 1
ATOM 778 N N . THR A 1 97 ? 11.091 -8.594 -13.065 1.00 94.38 97 THR A N 1
ATOM 779 C CA . THR A 1 97 ? 10.756 -7.471 -13.947 1.00 94.38 97 THR A CA 1
ATOM 780 C C . THR A 1 97 ? 9.372 -7.655 -14.558 1.00 94.38 97 THR A C 1
ATOM 782 O O . THR A 1 97 ? 8.555 -6.734 -14.520 1.00 94.38 97 THR A O 1
ATOM 785 N N . GLY A 1 98 ? 9.064 -8.846 -15.077 1.00 96.56 98 GLY A N 1
ATOM 786 C CA . GLY A 1 98 ? 7.750 -9.135 -15.631 1.00 96.56 98 GLY A CA 1
ATOM 787 C C . GLY A 1 98 ? 6.644 -9.139 -14.580 1.00 96.56 98 GLY A C 1
ATOM 788 O O . GLY A 1 98 ? 5.520 -8.778 -14.915 1.00 96.56 98 GLY A O 1
ATOM 789 N N . MET A 1 99 ? 6.937 -9.477 -13.320 1.00 97.50 99 MET A N 1
ATOM 790 C CA . MET A 1 99 ? 5.992 -9.307 -12.208 1.00 97.50 99 MET A CA 1
ATOM 791 C C . MET A 1 99 ? 5.614 -7.837 -12.015 1.00 97.50 99 MET A C 1
ATOM 793 O O . MET A 1 99 ? 4.430 -7.508 -11.984 1.00 97.50 99 MET A O 1
ATOM 797 N N . ALA A 1 100 ? 6.602 -6.945 -11.929 1.00 96.19 100 ALA A N 1
ATOM 798 C CA . ALA A 1 100 ? 6.355 -5.514 -11.755 1.00 96.19 100 ALA A CA 1
ATOM 799 C C . ALA A 1 100 ? 5.558 -4.909 -12.923 1.00 96.19 100 ALA A C 1
ATOM 801 O O . ALA A 1 100 ? 4.705 -4.054 -12.702 1.00 96.19 100 ALA A O 1
ATOM 802 N N . ASN A 1 101 ? 5.784 -5.392 -14.149 1.00 97.19 101 ASN A N 1
ATOM 803 C CA . ASN A 1 101 ? 5.088 -4.922 -15.352 1.00 97.19 101 ASN A CA 1
ATOM 804 C C . ASN A 1 101 ? 3.591 -5.276 -15.391 1.00 97.19 101 ASN A C 1
ATOM 806 O O . ASN A 1 101 ? 2.845 -4.647 -16.136 1.00 97.19 101 ASN A O 1
ATOM 810 N N . VAL A 1 102 ? 3.141 -6.260 -14.604 1.00 97.81 102 VAL A N 1
ATOM 811 C CA . VAL A 1 102 ? 1.707 -6.564 -14.444 1.00 97.81 102 VAL A CA 1
ATOM 812 C C . VAL A 1 102 ? 1.007 -5.494 -13.595 1.00 97.81 102 VAL A C 1
ATOM 814 O O . VAL A 1 102 ? -0.199 -5.297 -13.730 1.00 97.81 102 VAL A O 1
ATOM 817 N N . ILE A 1 103 ? 1.746 -4.785 -12.735 1.00 98.44 103 ILE A N 1
ATOM 818 C CA . ILE A 1 103 ? 1.185 -3.794 -11.815 1.00 98.44 103 ILE A CA 1
ATOM 819 C C . ILE A 1 103 ? 1.030 -2.444 -12.520 1.00 98.44 103 ILE A C 1
ATOM 821 O O . ILE A 1 103 ? 2.005 -1.756 -12.843 1.00 98.44 103 ILE A O 1
ATOM 825 N N . THR A 1 104 ? -0.222 -2.046 -12.732 1.00 98.44 104 THR A N 1
ATOM 826 C CA . THR A 1 104 ? -0.575 -0.763 -13.351 1.00 98.44 104 THR A CA 1
ATOM 827 C C . THR A 1 104 ? -0.378 0.405 -12.381 1.00 98.44 104 THR A C 1
ATOM 829 O O . THR A 1 104 ? -0.269 0.223 -11.167 1.00 98.44 104 THR A O 1
ATOM 832 N N . ASP A 1 105 ? -0.352 1.635 -12.899 1.00 97.81 105 ASP A N 1
ATOM 833 C CA . ASP A 1 105 ? -0.291 2.824 -12.037 1.00 97.81 105 ASP A CA 1
ATOM 834 C C . ASP A 1 105 ? -1.552 2.988 -11.182 1.00 97.81 105 ASP A C 1
ATOM 836 O O . ASP A 1 105 ? -1.445 3.375 -10.022 1.00 97.81 105 ASP A O 1
ATOM 840 N N . GLU A 1 106 ? -2.716 2.580 -11.696 1.00 98.50 106 GLU A N 1
ATOM 841 C CA . GLU A 1 106 ? -3.967 2.522 -10.932 1.00 98.50 106 GLU A CA 1
ATOM 842 C C . GLU A 1 106 ? -3.848 1.600 -9.710 1.00 98.50 106 GLU A C 1
ATOM 844 O O . GLU A 1 106 ? -4.285 1.951 -8.612 1.00 98.50 106 GLU A O 1
ATOM 849 N N . MET A 1 107 ? -3.215 0.433 -9.868 1.00 98.62 107 MET A N 1
ATOM 850 C CA . MET A 1 107 ? -2.977 -0.486 -8.753 1.00 98.62 107 MET A CA 1
ATOM 851 C C . MET A 1 107 ? -2.038 0.137 -7.725 1.00 98.62 107 MET A C 1
ATOM 853 O O . MET A 1 107 ? -2.307 0.069 -6.525 1.00 98.62 107 MET A O 1
ATOM 857 N N . VAL A 1 108 ? -0.965 0.797 -8.172 1.00 98.50 108 VAL A N 1
ATOM 858 C CA . VAL A 1 108 ? -0.079 1.533 -7.260 1.00 98.50 108 VAL A CA 1
ATOM 859 C C . VAL A 1 108 ? -0.864 2.594 -6.497 1.00 98.50 108 VAL A C 1
ATOM 861 O O . VAL A 1 108 ? -0.796 2.624 -5.274 1.00 98.50 108 VAL A O 1
ATOM 864 N N . ASP A 1 109 ? -1.664 3.413 -7.171 1.00 98.25 109 ASP A N 1
ATOM 865 C CA . ASP A 1 109 ? -2.430 4.483 -6.526 1.00 98.25 109 ASP A CA 1
ATOM 866 C C . ASP A 1 109 ? -3.562 3.936 -5.626 1.00 98.25 109 ASP A C 1
ATOM 868 O O . ASP A 1 109 ? -4.017 4.600 -4.687 1.00 98.25 109 ASP A O 1
ATOM 872 N N . THR A 1 110 ? -3.976 2.683 -5.836 1.00 98.62 110 THR A N 1
ATOM 873 C CA . THR A 1 110 ? -4.937 1.939 -5.003 1.00 98.62 110 THR A CA 1
ATOM 874 C C . THR A 1 110 ? -4.321 1.349 -3.731 1.00 98.62 110 THR A C 1
ATOM 876 O O . THR A 1 110 ? -5.014 1.223 -2.712 1.00 98.62 110 THR A O 1
ATOM 879 N N . PHE A 1 111 ? -3.021 1.065 -3.719 1.00 98.56 111 PHE A N 1
ATOM 880 C CA . PHE A 1 111 ? -2.346 0.465 -2.560 1.00 98.56 111 PHE A CA 1
ATOM 881 C C . PHE A 1 111 ? -1.339 1.395 -1.870 1.00 98.56 111 PHE A C 1
ATOM 883 O O . PHE A 1 111 ? -1.001 1.168 -0.710 1.00 98.56 111 PHE A O 1
ATOM 890 N N . ALA A 1 112 ? -0.903 2.467 -2.529 1.00 98.38 112 ALA A N 1
ATOM 891 C CA . ALA A 1 112 ? 0.127 3.381 -2.048 1.00 98.38 112 ALA A CA 1
ATOM 892 C C . ALA A 1 112 ? -0.329 4.847 -2.028 1.00 98.38 112 ALA A C 1
ATOM 894 O O . ALA A 1 112 ? -1.330 5.237 -2.633 1.00 98.38 112 ALA A O 1
ATOM 895 N N . VAL A 1 113 ? 0.427 5.674 -1.306 1.00 98.38 113 VAL A N 1
ATOM 896 C CA . VAL A 1 113 ? 0.278 7.134 -1.285 1.00 98.38 113 VAL A CA 1
ATOM 897 C C . VAL A 1 113 ? 1.484 7.776 -1.954 1.00 98.38 113 VAL A C 1
ATOM 899 O O . VAL A 1 113 ? 2.619 7.514 -1.565 1.00 98.38 113 VAL A O 1
ATOM 902 N N . THR A 1 114 ? 1.237 8.647 -2.929 1.00 98.00 114 THR A N 1
ATOM 903 C CA . THR A 1 114 ? 2.295 9.332 -3.684 1.00 98.00 114 THR A CA 1
ATOM 904 C C . THR A 1 114 ? 2.395 10.801 -3.285 1.00 98.00 114 THR A C 1
ATOM 906 O O . THR A 1 114 ? 1.385 11.512 -3.313 1.00 98.00 114 THR A O 1
ATOM 909 N N . GLY A 1 115 ? 3.588 11.302 -2.961 1.00 96.62 115 GLY A N 1
ATOM 910 C CA . GLY A 1 115 ? 3.804 12.722 -2.657 1.00 96.62 115 GLY A CA 1
ATOM 911 C C . GLY A 1 115 ? 5.245 13.084 -2.302 1.00 96.62 115 GLY A C 1
ATOM 912 O O . GLY A 1 115 ? 6.101 12.222 -2.214 1.00 96.62 115 GLY A O 1
ATOM 913 N N . THR A 1 116 ? 5.497 14.368 -2.078 1.00 94.75 116 THR A N 1
ATOM 914 C CA . THR A 1 116 ? 6.770 14.883 -1.541 1.00 94.75 116 THR A CA 1
ATOM 915 C C . THR A 1 116 ? 6.848 14.682 -0.031 1.00 94.75 116 THR A C 1
ATOM 917 O O . THR A 1 116 ? 5.814 14.450 0.609 1.00 94.75 116 THR A O 1
ATOM 920 N N . TYR A 1 117 ? 8.028 14.834 0.575 1.00 91.50 117 TYR A N 1
ATOM 921 C CA . TYR A 1 117 ? 8.146 14.784 2.041 1.00 91.50 117 TYR A CA 1
ATOM 922 C C . TYR A 1 117 ? 7.328 15.885 2.732 1.00 91.50 117 TYR A C 1
ATOM 924 O O . TYR A 1 117 ? 6.796 15.667 3.819 1.00 91.50 117 TYR A O 1
ATOM 932 N N . GLU A 1 118 ? 7.134 17.025 2.064 1.00 93.81 118 GLU A N 1
ATOM 933 C CA . GLU A 1 118 ? 6.253 18.104 2.524 1.00 93.81 118 GLU A CA 1
ATOM 934 C C . GLU A 1 118 ? 4.769 17.685 2.563 1.00 93.81 118 GLU A C 1
ATOM 936 O O . GLU A 1 118 ? 4.026 18.066 3.467 1.00 93.81 118 GLU A O 1
ATOM 941 N N . THR A 1 119 ? 4.309 16.884 1.595 1.00 96.62 119 THR A N 1
ATOM 942 C CA . THR A 1 119 ? 2.870 16.614 1.398 1.00 96.62 119 THR A CA 1
ATOM 943 C C . THR A 1 119 ? 2.412 15.233 1.860 1.00 96.62 119 THR A C 1
ATOM 945 O O . THR A 1 119 ? 1.207 15.019 2.036 1.00 96.62 119 THR A O 1
ATOM 948 N N . ILE A 1 120 ? 3.334 14.290 2.073 1.00 96.75 120 ILE A N 1
ATOM 949 C CA . ILE A 1 120 ? 3.006 12.876 2.295 1.00 96.75 120 ILE A CA 1
ATOM 950 C C . ILE A 1 120 ? 2.163 12.648 3.555 1.00 96.75 120 ILE A C 1
ATOM 952 O O . ILE A 1 120 ? 1.199 11.885 3.510 1.00 96.75 120 ILE A O 1
ATOM 956 N N . GLY A 1 121 ? 2.449 13.356 4.652 1.00 95.06 121 GLY A N 1
ATOM 957 C CA . GLY A 1 121 ? 1.705 13.218 5.909 1.00 95.06 121 GLY A CA 1
ATOM 958 C C . GLY A 1 121 ? 0.221 13.562 5.755 1.00 95.06 121 GLY A C 1
ATOM 959 O O . GLY A 1 121 ? -0.644 12.772 6.134 1.00 95.06 121 GLY A O 1
ATOM 960 N N . ARG A 1 122 ? -0.078 14.698 5.110 1.00 98.12 122 ARG A N 1
ATOM 961 C CA . ARG A 1 122 ? -1.455 15.125 4.818 1.00 98.12 122 ARG A CA 1
ATOM 962 C C . ARG A 1 122 ? -2.168 14.122 3.913 1.00 98.12 122 ARG A C 1
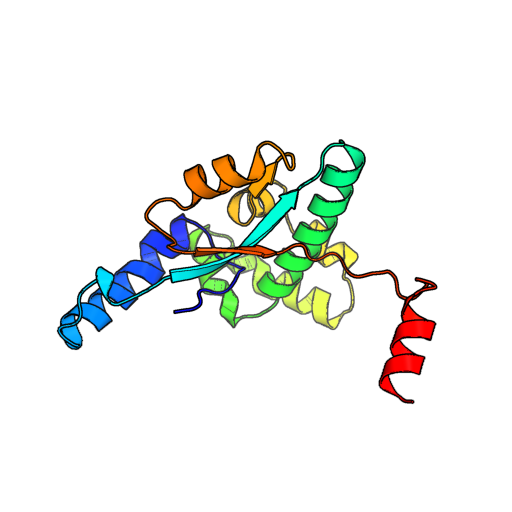ATOM 964 O O . ARG A 1 122 ? -3.291 13.730 4.207 1.00 98.12 122 ARG A O 1
ATOM 971 N N . LYS A 1 123 ? -1.514 13.660 2.846 1.00 98.44 123 LYS A N 1
ATOM 972 C CA . LYS A 1 123 ? -2.113 12.697 1.906 1.00 98.44 123 LYS A CA 1
ATOM 973 C C . LYS A 1 123 ? -2.431 11.350 2.562 1.00 98.44 123 LYS A C 1
ATOM 975 O O . LYS A 1 123 ? -3.452 10.737 2.259 1.00 98.44 123 LYS A O 1
ATOM 980 N N . ILE A 1 124 ? -1.581 10.886 3.481 1.00 98.12 124 ILE A N 1
ATOM 981 C CA . ILE A 1 124 ? -1.852 9.685 4.284 1.00 98.12 124 ILE A CA 1
ATOM 982 C C . ILE A 1 124 ? -3.075 9.907 5.183 1.00 98.12 124 ILE A C 1
ATOM 984 O O . ILE A 1 124 ? -3.950 9.041 5.236 1.00 98.12 124 ILE A O 1
ATOM 988 N N . GLN A 1 125 ? -3.167 11.063 5.849 1.00 97.75 125 GLN A N 1
ATOM 989 C CA . GLN A 1 125 ? -4.316 11.413 6.687 1.00 97.75 125 GLN A CA 1
ATOM 990 C C . GLN A 1 125 ? -5.619 11.473 5.878 1.00 97.75 125 GLN A C 1
ATOM 992 O O . GLN A 1 125 ? -6.623 10.910 6.306 1.00 97.75 125 GLN A O 1
ATOM 997 N N . GLU A 1 126 ? -5.601 12.094 4.698 1.00 97.88 126 GLU A N 1
ATOM 998 C CA . GLU A 1 126 ? -6.751 12.161 3.784 1.00 97.88 126 GLU A CA 1
ATOM 999 C C . GLU A 1 126 ? -7.220 10.767 3.355 1.00 97.88 126 GLU A C 1
ATOM 1001 O O . GLU A 1 126 ? -8.418 10.491 3.307 1.00 97.88 126 GLU A O 1
ATOM 1006 N N . ARG A 1 127 ? -6.278 9.860 3.078 1.00 97.81 127 ARG A N 1
ATOM 1007 C CA . ARG A 1 127 ? -6.586 8.504 2.616 1.00 97.81 127 ARG A CA 1
ATOM 1008 C C . ARG A 1 127 ? -7.119 7.585 3.714 1.00 97.81 127 ARG A C 1
ATOM 1010 O O . ARG A 1 127 ? -7.991 6.756 3.443 1.00 97.81 127 ARG A O 1
ATOM 1017 N N . TYR A 1 128 ? -6.556 7.678 4.917 1.00 98.00 128 TYR A N 1
ATOM 1018 C CA . TYR A 1 128 ? -6.752 6.688 5.982 1.00 98.00 128 TYR A CA 1
ATOM 1019 C C . TYR A 1 128 ? -7.398 7.231 7.258 1.00 98.00 128 TYR A C 1
ATOM 1021 O O . TYR A 1 128 ? -7.587 6.466 8.207 1.00 98.00 128 TYR A O 1
ATOM 1029 N N . GLY A 1 129 ? -7.771 8.511 7.299 1.00 95.94 129 GLY A N 1
ATOM 1030 C CA . GLY A 1 129 ? -8.506 9.099 8.417 1.00 95.94 129 GLY A CA 1
ATOM 1031 C C . GLY A 1 129 ? -9.750 8.277 8.769 1.00 95.94 129 GLY A C 1
ATOM 1032 O O . GLY A 1 129 ? -10.557 7.946 7.903 1.00 95.94 129 GLY A O 1
ATOM 1033 N N . GLY A 1 130 ? -9.873 7.886 10.040 1.00 95.00 130 GLY A N 1
ATOM 1034 C CA . GLY A 1 130 ? -10.957 7.024 10.533 1.00 95.00 130 GLY A CA 1
ATOM 1035 C C . GLY A 1 130 ? -10.822 5.532 10.186 1.00 95.00 130 GLY A C 1
ATOM 1036 O O . GLY A 1 130 ? -11.609 4.719 10.675 1.00 95.00 130 GLY A O 1
ATOM 1037 N N . LEU A 1 131 ? -9.825 5.147 9.383 1.00 97.25 131 LEU A N 1
ATOM 1038 C CA . LEU A 1 131 ? -9.538 3.752 9.027 1.00 97.25 131 LEU A CA 1
ATOM 1039 C C . LEU A 1 131 ? -8.366 3.173 9.808 1.00 97.25 131 LEU A C 1
ATOM 1041 O O . LEU A 1 131 ? -8.408 2.009 10.205 1.00 97.25 131 LEU A O 1
ATOM 1045 N N . LEU A 1 132 ? -7.339 3.990 10.030 1.00 97.00 132 LEU A N 1
ATOM 1046 C CA . LEU A 1 132 ? -6.131 3.645 10.767 1.00 97.00 132 LEU A CA 1
ATOM 1047 C C . LEU A 1 132 ? -5.916 4.644 11.900 1.00 97.00 132 LEU A C 1
ATOM 1049 O O . LEU A 1 132 ? -6.213 5.827 11.750 1.00 97.00 132 LEU A O 1
ATOM 1053 N N . ASP A 1 133 ? -5.355 4.169 13.010 1.00 96.69 133 ASP A N 1
ATOM 1054 C CA . ASP A 1 133 ? -5.042 5.013 14.166 1.00 96.69 133 ASP A CA 1
ATOM 1055 C C . ASP A 1 133 ? -3.560 5.421 14.169 1.00 96.69 133 ASP A C 1
ATOM 1057 O O . ASP A 1 133 ? -3.195 6.490 14.655 1.00 96.69 133 ASP A O 1
ATOM 1061 N N . ARG A 1 134 ? -2.679 4.569 13.624 1.00 96.94 134 ARG A N 1
ATOM 1062 C CA . ARG A 1 134 ? -1.240 4.832 13.487 1.00 96.94 134 ARG A CA 1
ATOM 1063 C C . ARG A 1 134 ? -0.704 4.258 12.184 1.00 96.94 134 ARG A C 1
ATOM 1065 O O . ARG A 1 134 ? -1.181 3.234 11.695 1.00 96.94 134 ARG A O 1
ATOM 1072 N N . THR A 1 135 ? 0.356 4.870 11.671 1.00 97.00 135 THR A N 1
ATOM 1073 C CA . THR A 1 135 ? 1.092 4.339 10.526 1.00 97.00 135 THR A CA 1
ATOM 1074 C C . THR A 1 135 ? 2.574 4.662 10.614 1.00 97.00 135 THR A C 1
ATOM 1076 O O . THR A 1 135 ? 2.970 5.650 11.228 1.00 97.00 135 THR A O 1
ATOM 1079 N N . SER A 1 136 ? 3.386 3.830 9.977 1.00 95.06 136 SER A N 1
ATOM 1080 C CA . SER A 1 136 ? 4.746 4.157 9.544 1.00 95.06 136 SER A CA 1
ATOM 1081 C C . SER A 1 136 ? 4.796 4.230 8.015 1.00 95.06 136 SER A C 1
ATOM 1083 O O . SER A 1 136 ? 3.810 3.907 7.343 1.00 95.06 136 SER A O 1
ATOM 1085 N N . LEU A 1 137 ? 5.927 4.667 7.460 1.00 94.31 137 LEU A N 1
ATOM 1086 C CA . LEU A 1 137 ? 6.179 4.599 6.023 1.00 94.31 137 LEU A CA 1
ATOM 1087 C C . LEU A 1 137 ? 6.735 3.216 5.671 1.00 94.31 137 LEU A C 1
ATOM 1089 O O . LEU A 1 137 ? 7.694 2.757 6.288 1.00 94.31 137 LEU A O 1
ATOM 1093 N N . TYR A 1 138 ? 6.143 2.559 4.676 1.00 94.94 138 TYR A N 1
ATOM 1094 C CA . TYR A 1 138 ? 6.731 1.400 4.016 1.00 94.94 138 TYR A CA 1
ATOM 1095 C C . TYR 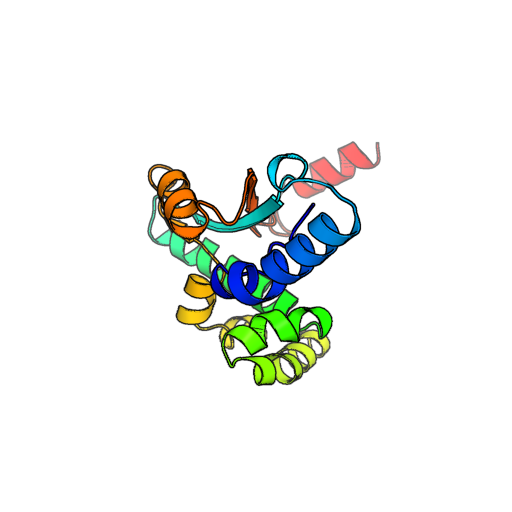A 1 138 ? 7.384 1.880 2.722 1.00 94.94 138 TYR A C 1
ATOM 1097 O O . TYR A 1 138 ? 6.706 2.101 1.715 1.00 94.94 138 TYR A O 1
ATOM 1105 N N . GLN A 1 139 ? 8.708 2.012 2.754 1.00 86.94 139 GLN A N 1
ATOM 1106 C CA . GLN A 1 139 ? 9.540 2.268 1.584 1.00 86.94 139 GLN A CA 1
ATOM 1107 C C . GLN A 1 139 ? 10.320 0.985 1.278 1.00 86.94 139 GLN A C 1
ATOM 1109 O O . GLN A 1 139 ? 11.203 0.636 2.058 1.00 86.94 139 GLN A O 1
ATOM 1114 N N . PRO A 1 140 ? 10.026 0.268 0.179 1.00 77.25 140 PRO A N 1
ATOM 1115 C CA . PRO A 1 140 ? 10.710 -0.983 -0.166 1.00 77.25 140 PRO A CA 1
ATOM 1116 C C . PRO A 1 140 ? 12.175 -0.792 -0.603 1.00 77.25 140 PRO A C 1
ATOM 1118 O O . PRO A 1 140 ? 12.758 -1.714 -1.165 1.00 77.25 140 PRO A O 1
ATOM 1121 N N . TYR A 1 141 ? 12.782 0.379 -0.369 1.00 71.69 141 TYR A N 1
ATOM 1122 C CA . TYR A 1 141 ? 14.187 0.610 -0.682 1.00 71.69 141 TYR A CA 1
ATOM 1123 C C . TYR A 1 141 ? 15.052 -0.416 0.049 1.00 71.69 141 TYR A C 1
ATOM 1125 O O . TYR A 1 141 ? 15.094 -0.459 1.280 1.00 71.69 141 TYR A O 1
ATOM 1133 N N . GLN A 1 142 ? 15.768 -1.216 -0.730 1.00 65.44 142 GLN A N 1
ATOM 1134 C CA . GLN A 1 142 ? 16.900 -1.980 -0.247 1.00 65.44 142 GLN A CA 1
ATOM 1135 C C . GLN A 1 142 ? 18.165 -1.401 -0.878 1.00 65.44 142 GLN A C 1
ATOM 1137 O O . GLN A 1 142 ? 18.149 -1.085 -2.073 1.00 65.44 142 GLN A O 1
ATOM 1142 N N . PRO A 1 143 ? 19.255 -1.238 -0.108 1.00 65.56 143 PRO A N 1
ATOM 1143 C CA . PRO A 1 143 ? 20.550 -0.963 -0.710 1.00 65.56 143 PRO A CA 1
ATOM 1144 C C . PRO A 1 143 ? 20.876 -2.070 -1.722 1.00 65.56 143 PRO A C 1
ATOM 1146 O O . PRO A 1 143 ? 20.574 -3.242 -1.484 1.00 65.56 143 PRO A O 1
ATOM 1149 N N . GLY A 1 144 ? 21.470 -1.695 -2.856 1.00 69.31 144 GLY A N 1
ATOM 1150 C CA . GLY A 1 144 ? 21.943 -2.665 -3.843 1.00 69.31 144 GLY A CA 1
ATOM 1151 C C . GLY A 1 144 ? 22.960 -3.620 -3.217 1.00 69.31 144 GLY A C 1
ATOM 1152 O O . GLY A 1 144 ? 23.644 -3.264 -2.261 1.00 69.31 144 GLY A O 1
ATOM 1153 N N . LEU A 1 145 ? 23.079 -4.843 -3.739 1.00 71.81 145 LEU A N 1
ATOM 1154 C CA . LEU A 1 145 ? 24.067 -5.811 -3.234 1.00 71.81 145 LEU A CA 1
ATOM 1155 C C . LEU A 1 145 ? 25.520 -5.334 -3.424 1.00 71.81 145 LEU A C 1
ATOM 1157 O O . LEU A 1 145 ? 26.422 -5.823 -2.749 1.00 71.81 145 LEU A O 1
ATOM 1161 N N . ASP A 1 146 ? 25.736 -4.381 -4.329 1.00 77.25 146 ASP A N 1
ATOM 1162 C CA . ASP A 1 146 ? 26.993 -3.686 -4.607 1.00 77.25 146 ASP A CA 1
ATOM 1163 C C . ASP A 1 146 ? 27.244 -2.476 -3.691 1.00 77.25 146 ASP A C 1
ATOM 1165 O O . ASP A 1 146 ? 28.270 -1.804 -3.812 1.00 77.25 146 ASP A O 1
ATOM 1169 N N . ASP A 1 147 ? 26.339 -2.192 -2.754 1.00 79.38 147 ASP A N 1
ATOM 1170 C CA . ASP A 1 147 ? 26.476 -1.073 -1.837 1.00 79.38 147 ASP A CA 1
ATOM 1171 C C . ASP A 1 147 ? 27.710 -1.255 -0.930 1.00 79.38 147 ASP A C 1
ATOM 1173 O O . ASP A 1 147 ? 27.776 -2.210 -0.145 1.00 79.38 147 ASP A O 1
ATOM 1177 N N . PRO A 1 148 ? 28.688 -0.327 -0.963 1.00 81.00 148 PRO A N 1
ATOM 1178 C CA . PRO A 1 148 ? 29.947 -0.466 -0.229 1.00 81.00 148 PRO A CA 1
ATOM 1179 C C . PRO A 1 148 ? 29.770 -0.440 1.297 1.00 81.00 148 PRO A C 1
ATOM 1181 O O . PRO A 1 148 ? 30.708 -0.738 2.040 1.00 81.00 148 PRO A O 1
ATOM 1184 N N . ARG A 1 149 ? 28.573 -0.107 1.795 1.00 84.62 149 ARG A N 1
ATOM 1185 C CA . ARG A 1 149 ? 28.217 -0.163 3.217 1.00 84.62 149 ARG A CA 1
ATOM 1186 C C . ARG A 1 149 ? 27.869 -1.583 3.666 1.00 84.62 149 ARG A C 1
ATOM 1188 O O . ARG A 1 149 ? 28.047 -1.887 4.846 1.00 84.62 149 ARG A O 1
ATOM 1195 N N . LEU A 1 150 ? 27.421 -2.462 2.763 1.00 85.75 150 LEU A N 1
ATOM 1196 C CA . LEU A 1 150 ? 27.050 -3.841 3.102 1.00 85.75 150 LEU A CA 1
ATOM 1197 C C . LEU A 1 150 ? 28.239 -4.672 3.615 1.00 85.75 150 LEU A C 1
ATOM 1199 O O . LEU A 1 150 ? 28.084 -5.292 4.668 1.00 85.75 150 LEU A O 1
ATOM 1203 N N . PRO A 1 151 ? 29.441 -4.650 2.997 1.00 87.00 151 PRO A N 1
ATOM 1204 C CA . PRO A 1 151 ? 30.607 -5.343 3.550 1.00 87.00 151 PRO A CA 1
ATOM 1205 C C . PRO A 1 151 ? 30.960 -4.894 4.972 1.00 87.00 151 PRO A C 1
ATOM 1207 O O . PRO A 1 151 ? 31.315 -5.718 5.816 1.00 87.00 151 PRO A O 1
ATOM 1210 N N . ARG A 1 152 ? 30.826 -3.593 5.262 1.00 86.19 152 ARG A N 1
ATOM 1211 C CA . ARG A 1 152 ? 31.040 -3.056 6.610 1.00 86.19 152 ARG A CA 1
ATOM 1212 C C . ARG A 1 152 ? 30.005 -3.601 7.596 1.00 86.19 152 ARG A C 1
ATOM 1214 O O . ARG A 1 152 ? 30.394 -4.055 8.665 1.00 86.19 152 ARG A O 1
ATOM 1221 N N . LEU A 1 153 ? 28.722 -3.588 7.231 1.00 86.69 153 LEU A N 1
ATOM 1222 C CA . LEU A 1 153 ? 27.635 -4.114 8.062 1.00 86.69 153 LEU A CA 1
ATOM 1223 C C . LEU A 1 153 ? 27.816 -5.610 8.366 1.00 86.69 153 LEU A C 1
ATOM 1225 O O . LEU A 1 153 ? 27.673 -6.028 9.511 1.00 86.69 153 LEU A O 1
ATOM 1229 N N . ILE A 1 154 ? 28.193 -6.409 7.363 1.00 88.12 154 ILE A N 1
ATOM 1230 C CA . ILE A 1 154 ? 28.484 -7.841 7.535 1.00 88.12 154 ILE A CA 1
ATOM 1231 C C . ILE A 1 154 ? 29.653 -8.041 8.504 1.00 88.12 154 ILE A C 1
ATOM 1233 O O . ILE A 1 154 ? 29.597 -8.931 9.351 1.00 88.12 154 ILE A O 1
ATOM 1237 N N . LYS A 1 155 ? 30.705 -7.221 8.401 1.00 89.88 155 LYS A N 1
ATOM 1238 C CA . LYS A 1 155 ? 31.851 -7.284 9.312 1.00 89.88 155 LYS A CA 1
ATOM 1239 C C . LYS A 1 155 ? 31.444 -6.952 10.751 1.00 89.88 155 LYS A C 1
ATOM 1241 O O . LYS A 1 155 ? 31.722 -7.737 11.641 1.00 89.88 155 LYS A O 1
ATOM 1246 N N . GLU A 1 156 ? 30.730 -5.847 10.966 1.00 90.19 156 GLU A N 1
ATOM 1247 C CA . GLU A 1 156 ? 30.248 -5.446 12.299 1.00 90.19 156 GLU A CA 1
ATOM 1248 C C . GLU A 1 156 ? 29.327 -6.495 12.938 1.00 90.19 156 GLU A C 1
ATOM 1250 O O . GLU A 1 156 ? 29.384 -6.699 14.148 1.00 90.19 156 GLU A O 1
ATOM 1255 N N . PHE A 1 157 ? 28.502 -7.179 12.140 1.00 88.62 157 PHE A N 1
ATOM 1256 C CA . PHE A 1 157 ? 27.629 -8.244 12.634 1.00 88.62 157 PHE A CA 1
ATOM 1257 C C . PHE A 1 157 ? 28.397 -9.505 13.055 1.00 88.62 157 PHE A C 1
ATOM 1259 O O . PHE A 1 157 ? 28.040 -10.136 14.048 1.00 88.62 157 PHE A O 1
ATOM 1266 N N . ASN A 1 158 ? 29.429 -9.886 12.299 1.00 91.12 158 ASN A N 1
ATOM 1267 C CA . ASN A 1 158 ? 30.156 -11.136 12.529 1.00 91.12 158 ASN A CA 1
ATOM 1268 C C . ASN A 1 158 ? 31.333 -11.011 13.513 1.00 91.12 158 ASN A C 1
ATOM 1270 O O . ASN A 1 158 ? 31.849 -12.044 13.937 1.00 91.12 158 ASN A O 1
ATOM 1274 N N . GLY A 1 159 ? 31.722 -9.788 13.893 1.00 74.44 159 GLY A N 1
ATOM 1275 C CA . GLY A 1 159 ? 32.885 -9.513 14.746 1.00 74.44 159 GLY A CA 1
ATOM 1276 C C . GLY A 1 159 ? 34.170 -9.379 13.943 1.00 74.44 159 GLY A C 1
ATOM 1277 O O . GLY A 1 159 ? 34.888 -10.393 13.814 1.00 74.44 159 GLY A O 1
#